Protein AF-F8GEK5-F1 (afdb_monomer_lite)

Radius of gyration: 14.27 Å; chains: 1; bounding box: 37×33×30 Å

Secondary structure (DSSP, 8-state):
-PPPSSPP-S---TT-HHHHHHHHHHHHHHHHHHTT--TTSS-HHHHHHHHHHHHHHHHT-TT------S--S------------

pLDDT: mean 75.4, std 19.34, range [34.81, 95.0]

Structure (mmCIF, N/CA/C/O backbone):
data_AF-F8GEK5-F1
#
_entry.id   AF-F8GEK5-F1
#
loop_
_atom_site.group_PDB
_atom_site.id
_atom_site.type_symbol
_atom_site.label_atom_id
_atom_site.label_alt_id
_atom_site.label_comp_id
_atom_site.label_asym_id
_atom_site.label_entity_id
_atom_site.label_seq_id
_atom_site.pdbx_PDB_ins_code
_atom_site.Cartn_x
_atom_site.Cartn_y
_atom_site.Cartn_z
_atom_site.occupancy
_atom_site.B_iso_or_equiv
_atom_site.auth_seq_id
_atom_site.auth_comp_id
_atom_site.auth_asym_id
_atom_site.auth_atom_id
_atom_site.pdbx_PDB_model_num
ATOM 1 N N . MET A 1 1 ? -16.765 -4.768 9.776 1.00 51.72 1 MET A N 1
ATOM 2 C CA . MET A 1 1 ? -15.938 -4.629 8.560 1.00 51.72 1 MET A CA 1
ATOM 3 C C . MET A 1 1 ? -15.118 -3.359 8.701 1.00 51.72 1 MET A C 1
ATOM 5 O O . MET A 1 1 ? -15.711 -2.311 8.929 1.00 51.72 1 MET A O 1
ATOM 9 N N . THR A 1 2 ? -13.788 -3.451 8.666 1.00 67.50 2 THR A N 1
ATOM 10 C CA . THR A 1 2 ? -12.899 -2.277 8.719 1.00 67.50 2 THR A CA 1
ATOM 11 C C . THR A 1 2 ? -12.946 -1.570 7.366 1.00 67.50 2 THR A C 1
ATOM 13 O O . THR A 1 2 ? -12.864 -2.225 6.329 1.00 67.50 2 THR A O 1
ATOM 16 N N . LYS A 1 3 ? -13.150 -0.250 7.356 1.00 79.50 3 LYS A N 1
ATOM 17 C CA . LYS A 1 3 ? -13.217 0.532 6.118 1.00 79.50 3 LYS A CA 1
ATOM 18 C C . LYS A 1 3 ? -11.800 0.729 5.573 1.00 79.50 3 LYS A C 1
ATOM 20 O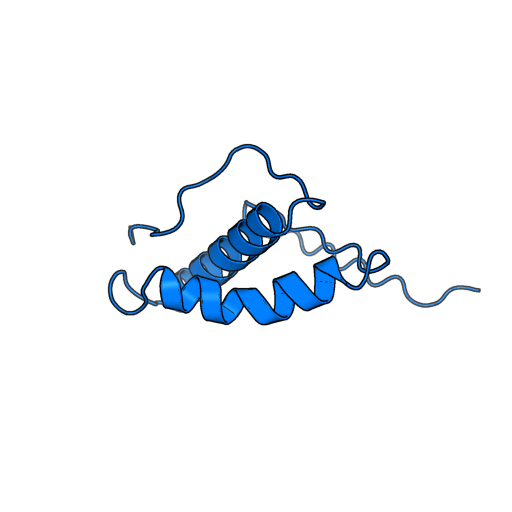 O . LYS A 1 3 ? -11.000 1.373 6.243 1.00 79.50 3 LYS A O 1
ATOM 25 N N . LYS A 1 4 ? -11.523 0.204 4.376 1.00 86.06 4 LYS A N 1
ATOM 26 C CA . LYS A 1 4 ? -10.279 0.481 3.642 1.00 86.06 4 LYS A CA 1
ATOM 27 C C . LYS A 1 4 ? -10.204 1.961 3.247 1.00 86.06 4 LYS A C 1
ATOM 29 O O . LYS A 1 4 ? -11.218 2.568 2.886 1.00 86.06 4 LYS A O 1
ATOM 34 N N . LEU A 1 5 ? -9.011 2.533 3.336 1.00 88.12 5 LEU A N 1
ATOM 35 C CA . LEU A 1 5 ? -8.657 3.880 2.903 1.00 88.12 5 LEU A CA 1
ATOM 36 C C . LEU A 1 5 ? -8.227 3.911 1.435 1.00 88.12 5 LEU A C 1
ATOM 38 O O . LEU A 1 5 ? -8.438 4.940 0.779 1.00 88.12 5 LEU A O 1
ATOM 42 N N . ILE A 1 6 ? -7.634 2.827 0.922 1.00 88.00 6 ILE A N 1
ATOM 43 C CA . ILE A 1 6 ? -7.336 2.667 -0.502 1.00 88.00 6 ILE A CA 1
ATOM 44 C C . ILE A 1 6 ? -8.557 2.059 -1.191 1.00 88.00 6 ILE A C 1
ATOM 46 O O . ILE A 1 6 ? -9.060 0.994 -0.827 1.00 88.00 6 ILE A O 1
ATOM 50 N N . THR A 1 7 ? -9.071 2.776 -2.188 1.00 84.06 7 THR A N 1
ATOM 51 C CA . THR A 1 7 ? -10.215 2.319 -2.976 1.00 84.06 7 THR A CA 1
ATOM 52 C C . THR A 1 7 ? -9.779 1.166 -3.882 1.00 84.06 7 THR A C 1
ATOM 54 O O . THR A 1 7 ? -8.733 1.289 -4.524 1.00 84.06 7 THR A O 1
ATOM 57 N N . PRO A 1 8 ? -10.571 0.085 -3.996 1.00 77.00 8 PRO A N 1
ATOM 58 C CA . PRO A 1 8 ? -10.323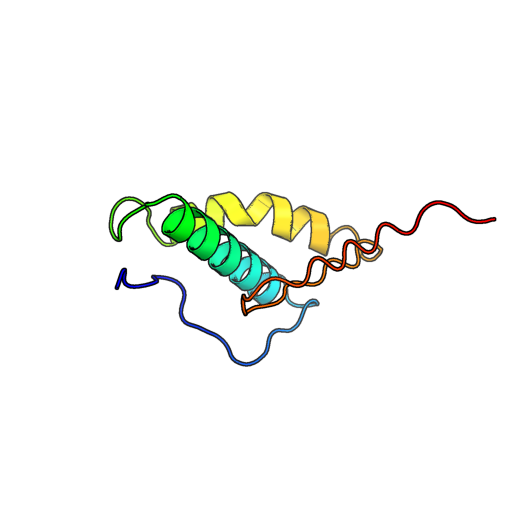 -0.955 -4.985 1.00 77.00 8 PRO A CA 1
ATOM 59 C C . PRO A 1 8 ? -10.277 -0.360 -6.395 1.00 77.00 8 PRO A C 1
ATOM 61 O O . PRO A 1 8 ? -11.135 0.444 -6.764 1.00 77.00 8 PRO A O 1
ATOM 64 N N . TYR A 1 9 ? -9.290 -0.770 -7.179 1.00 77.50 9 TYR A N 1
ATOM 65 C CA . TYR A 1 9 ? -9.101 -0.367 -8.569 1.00 77.50 9 TYR A CA 1
ATOM 66 C C . TYR A 1 9 ? -9.281 -1.585 -9.484 1.00 77.50 9 TYR A C 1
ATOM 68 O O . TYR A 1 9 ? -9.013 -2.718 -9.087 1.00 77.50 9 TYR A O 1
ATOM 76 N N . MET A 1 10 ? -9.790 -1.361 -10.698 1.00 70.69 10 MET A N 1
ATOM 77 C CA . MET A 1 10 ? -10.115 -2.441 -11.644 1.00 70.69 10 MET A CA 1
ATOM 78 C C . MET A 1 10 ? -8.947 -2.839 -12.551 1.00 70.69 10 MET A C 1
ATOM 80 O O . MET A 1 10 ? -8.893 -3.977 -13.000 1.00 70.69 10 MET A O 1
ATOM 84 N N . SER A 1 11 ? -8.045 -1.905 -12.848 1.00 76.19 11 SER A N 1
ATOM 85 C CA . SER A 1 11 ? -6.907 -2.112 -13.742 1.00 76.19 11 SER A CA 1
ATOM 86 C C . SER A 1 11 ? -5.752 -1.240 -13.280 1.00 76.19 11 SER A C 1
ATOM 88 O O . SER A 1 11 ? -5.987 -0.115 -12.840 1.00 76.19 11 SER A O 1
ATOM 90 N N . THR A 1 12 ? -4.532 -1.752 -13.405 1.00 78.75 12 THR A N 1
ATOM 91 C CA . THR A 1 12 ? -3.292 -1.034 -13.094 1.00 78.75 12 THR A CA 1
ATOM 92 C C . THR A 1 12 ? -2.267 -1.260 -14.189 1.00 78.75 12 THR A C 1
ATOM 94 O O . THR A 1 12 ? -2.222 -2.332 -14.793 1.00 78.75 12 THR A O 1
ATOM 97 N N . ASP A 1 13 ? -1.464 -0.238 -14.466 1.00 79.06 13 ASP A N 1
ATOM 98 C CA . ASP A 1 13 ? -0.320 -0.312 -15.364 1.00 79.06 13 ASP A CA 1
ATOM 99 C C . ASP A 1 13 ? 0.972 -0.399 -14.544 1.00 79.06 13 ASP A C 1
ATOM 101 O O . ASP A 1 13 ? 1.369 0.546 -13.869 1.00 79.06 13 ASP A O 1
ATOM 105 N N . GLN A 1 14 ? 1.674 -1.528 -14.631 1.00 74.56 14 GLN A N 1
ATOM 106 C CA . GLN A 1 14 ? 2.946 -1.729 -13.927 1.00 74.56 14 GLN A CA 1
ATOM 107 C C . GLN A 1 14 ? 4.067 -0.798 -14.423 1.00 74.56 14 GLN A C 1
ATOM 109 O O . GLN A 1 14 ? 5.087 -0.649 -13.755 1.00 74.56 14 GLN A O 1
ATOM 114 N N . LYS A 1 15 ? 3.888 -0.143 -15.578 1.00 79.88 15 LYS A N 1
ATOM 115 C CA . LYS A 1 15 ? 4.804 0.885 -16.094 1.00 79.88 15 LYS A CA 1
ATOM 116 C C . LYS A 1 15 ? 4.523 2.270 -15.518 1.00 79.88 15 LYS A C 1
ATOM 118 O O . LYS A 1 15 ? 5.299 3.194 -15.755 1.00 79.88 15 LYS A O 1
ATOM 123 N N . CYS A 1 16 ? 3.429 2.430 -14.779 1.00 85.38 16 CYS A N 1
ATOM 124 C CA . CYS A 1 16 ? 3.086 3.655 -14.081 1.00 85.38 16 CYS A CA 1
ATOM 125 C C . CYS A 1 16 ? 3.500 3.528 -12.610 1.00 85.38 16 CYS A C 1
ATOM 127 O O . CYS A 1 16 ? 2.964 2.707 -11.867 1.00 85.38 16 CYS A O 1
ATOM 129 N N . LEU A 1 17 ? 4.449 4.359 -12.170 1.00 87.19 17 LEU A N 1
ATOM 130 C CA . LEU A 1 17 ? 4.922 4.345 -10.781 1.00 87.19 17 LEU A CA 1
ATOM 131 C C . LEU A 1 17 ? 3.778 4.571 -9.782 1.00 87.19 17 LEU A C 1
ATOM 133 O O . LEU A 1 17 ? 3.750 3.929 -8.735 1.00 87.19 17 LEU A O 1
ATOM 137 N N . ASP A 1 18 ? 2.826 5.442 -10.118 1.00 88.50 18 ASP A N 1
ATOM 138 C CA . ASP A 1 18 ? 1.678 5.742 -9.260 1.00 88.50 18 ASP A CA 1
ATOM 139 C C . ASP A 1 18 ? 0.773 4.514 -9.074 1.00 88.50 18 ASP A C 1
ATOM 141 O O . ASP A 1 18 ? 0.307 4.253 -7.964 1.00 88.50 18 ASP A O 1
ATOM 145 N N . ASP A 1 19 ? 0.578 3.716 -10.126 1.00 87.31 19 ASP A N 1
ATOM 146 C CA . ASP A 1 19 ? -0.226 2.492 -10.074 1.00 87.31 19 ASP A CA 1
ATOM 147 C C . ASP A 1 19 ? 0.475 1.394 -9.265 1.00 87.31 19 ASP A C 1
ATOM 149 O O . ASP A 1 19 ? -0.167 0.693 -8.476 1.00 87.31 19 ASP A O 1
ATOM 153 N N . VAL A 1 20 ? 1.799 1.269 -9.406 1.00 87.50 20 VAL A N 1
ATOM 154 C CA . VAL A 1 20 ? 2.622 0.350 -8.600 1.00 87.50 20 VAL A CA 1
ATOM 155 C C . VAL A 1 20 ? 2.576 0.751 -7.126 1.00 87.50 20 VAL A C 1
ATOM 157 O O . VAL A 1 20 ? 2.353 -0.089 -6.249 1.00 87.50 20 VAL A O 1
ATOM 160 N N . LEU A 1 21 ? 2.722 2.045 -6.843 1.00 90.88 21 LEU A N 1
ATOM 161 C CA . LEU A 1 21 ? 2.635 2.595 -5.496 1.00 90.88 21 LEU A CA 1
ATOM 162 C C . LEU A 1 21 ? 1.253 2.340 -4.877 1.00 90.88 21 LEU A C 1
ATOM 164 O O . LEU A 1 21 ? 1.162 1.942 -3.714 1.00 90.88 21 LEU A O 1
ATOM 168 N N . LEU A 1 22 ? 0.180 2.524 -5.651 1.00 90.75 22 LEU A N 1
ATOM 169 C CA . LEU A 1 22 ? -1.188 2.256 -5.214 1.00 90.75 22 LEU A CA 1
ATOM 170 C C . LEU A 1 22 ? -1.416 0.764 -4.935 1.00 90.75 22 LEU A C 1
ATOM 172 O O . LEU A 1 22 ? -2.066 0.426 -3.940 1.00 90.75 22 LEU A O 1
ATOM 176 N N . CYS A 1 23 ? -0.844 -0.122 -5.758 1.00 89.00 23 CYS A N 1
ATOM 177 C CA . CYS A 1 23 ? -0.926 -1.567 -5.546 1.00 89.00 23 CYS A CA 1
ATOM 178 C C . CYS A 1 23 ? -0.273 -2.013 -4.248 1.00 89.00 23 CYS A C 1
ATOM 180 O O . CYS A 1 23 ? -0.870 -2.741 -3.447 1.00 89.00 23 CYS A O 1
ATOM 182 N N . LEU A 1 24 ? 0.945 -1.538 -4.021 1.00 90.44 24 LEU A N 1
ATOM 183 C CA . LEU A 1 24 ? 1.696 -1.829 -2.812 1.00 90.44 24 LEU A CA 1
ATOM 184 C C . LEU A 1 24 ? 0.996 -1.269 -1.574 1.00 90.44 24 LEU A C 1
ATOM 186 O O . LEU A 1 24 ? 0.828 -1.987 -0.592 1.00 90.44 24 LEU A O 1
ATOM 190 N N . ALA A 1 25 ? 0.505 -0.029 -1.638 1.00 93.06 25 ALA A N 1
ATOM 191 C CA . ALA A 1 25 ? -0.248 0.579 -0.544 1.00 93.06 25 ALA A CA 1
ATOM 192 C C . ALA A 1 25 ? -1.522 -0.216 -0.202 1.00 93.06 25 ALA A C 1
ATOM 194 O O . ALA A 1 25 ? -1.795 -0.445 0.977 1.00 93.06 25 ALA A O 1
ATOM 195 N N . SER A 1 26 ? -2.276 -0.686 -1.207 1.00 91.69 26 SER A N 1
ATOM 196 C CA . SER A 1 26 ? -3.447 -1.549 -0.983 1.00 91.69 26 SER A CA 1
ATOM 197 C C . SER A 1 26 ? -3.060 -2.883 -0.342 1.00 91.69 26 SER A C 1
ATOM 199 O O . SER A 1 26 ? -3.751 -3.350 0.561 1.00 91.69 26 SER A O 1
ATOM 201 N N . THR A 1 27 ? -1.955 -3.482 -0.787 1.00 90.31 27 THR A N 1
ATOM 202 C CA . THR A 1 27 ? -1.462 -4.768 -0.267 1.00 90.31 27 THR A CA 1
ATOM 203 C C . THR A 1 27 ? -1.019 -4.646 1.191 1.00 90.31 27 THR A C 1
ATOM 205 O O . THR A 1 27 ? -1.356 -5.486 2.024 1.00 90.31 27 THR A O 1
ATOM 208 N N . ILE A 1 28 ? -0.311 -3.566 1.529 1.00 92.31 28 ILE A N 1
ATOM 209 C CA . ILE A 1 28 ? 0.086 -3.253 2.906 1.00 92.31 28 ILE A CA 1
ATOM 210 C C . ILE A 1 28 ? -1.152 -3.032 3.777 1.00 92.31 28 ILE A C 1
ATOM 212 O O . ILE A 1 28 ? -1.220 -3.564 4.882 1.00 92.31 28 ILE A O 1
ATOM 216 N N . GLU A 1 29 ? -2.148 -2.295 3.282 1.00 92.44 29 GLU A N 1
ATOM 217 C CA . GLU A 1 29 ? -3.405 -2.084 4.001 1.00 92.44 29 GLU A CA 1
ATOM 218 C C . GLU A 1 29 ? -4.129 -3.406 4.297 1.00 92.44 29 GLU A C 1
ATOM 220 O O . GLU A 1 29 ? -4.592 -3.612 5.420 1.00 92.44 29 GLU A O 1
ATOM 225 N N . ASP A 1 30 ? -4.175 -4.331 3.334 1.00 90.38 30 ASP A N 1
ATOM 226 C CA . ASP A 1 30 ? -4.741 -5.668 3.544 1.00 90.38 30 ASP A CA 1
ATOM 227 C C . ASP A 1 30 ? -3.964 -6.465 4.600 1.00 90.38 30 ASP A C 1
ATOM 229 O O . ASP A 1 30 ? -4.572 -7.105 5.465 1.00 90.38 30 ASP A O 1
ATOM 233 N N . GLY A 1 31 ? -2.631 -6.377 4.591 1.00 91.00 31 GLY A N 1
ATOM 234 C CA . GLY A 1 31 ? -1.775 -6.971 5.619 1.00 91.00 31 GLY A CA 1
ATOM 235 C C . GLY A 1 31 ? -2.040 -6.395 7.013 1.00 91.00 31 GLY A C 1
ATOM 236 O O . GLY A 1 31 ? -2.204 -7.147 7.973 1.00 91.00 31 GLY A O 1
ATOM 237 N N . LEU A 1 32 ? -2.160 -5.069 7.125 1.00 91.50 32 LEU A N 1
ATOM 238 C CA . LEU A 1 32 ? -2.459 -4.386 8.386 1.00 91.50 32 LEU A CA 1
ATOM 239 C C . LEU A 1 32 ? -3.835 -4.786 8.930 1.00 91.50 32 LEU A C 1
ATOM 241 O O . LEU A 1 32 ? -3.954 -5.138 10.104 1.00 91.50 32 LEU A O 1
ATOM 245 N N . ILE A 1 33 ? -4.871 -4.783 8.088 1.00 91.38 33 ILE A N 1
ATOM 246 C CA . ILE A 1 33 ? -6.222 -5.203 8.487 1.00 91.38 33 ILE A CA 1
ATOM 247 C C . ILE A 1 33 ? -6.218 -6.667 8.940 1.00 91.38 33 ILE A C 1
ATOM 249 O O . ILE A 1 33 ? -6.826 -6.990 9.962 1.00 91.38 3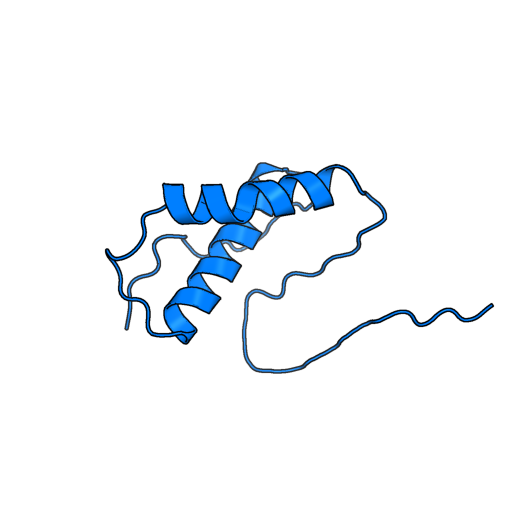3 ILE A O 1
ATOM 253 N N . SER A 1 34 ? -5.505 -7.540 8.223 1.00 89.19 34 SER A N 1
ATOM 254 C CA . SER A 1 34 ? -5.375 -8.961 8.573 1.00 89.19 34 SER A CA 1
ATOM 255 C C . SER A 1 34 ? -4.635 -9.170 9.899 1.00 89.19 34 SER A C 1
ATOM 257 O O . SER A 1 34 ? -4.976 -10.076 10.655 1.00 89.19 34 SER A O 1
ATOM 259 N N . ALA A 1 35 ? -3.679 -8.296 10.225 1.00 90.50 35 ALA A N 1
ATOM 260 C CA . ALA A 1 35 ? -2.978 -8.273 11.510 1.00 90.50 35 ALA A CA 1
ATOM 261 C C . ALA A 1 35 ? -3.811 -7.673 12.664 1.00 90.50 35 ALA A C 1
ATOM 263 O O . ALA A 1 35 ? -3.358 -7.659 13.808 1.00 90.50 35 ALA A O 1
ATOM 264 N N . GLY A 1 36 ? -5.030 -7.193 12.392 1.00 90.69 36 GLY A N 1
ATOM 265 C CA . GLY A 1 36 ? -5.948 -6.640 13.390 1.00 90.69 36 GLY A CA 1
ATOM 266 C C . GLY A 1 36 ? -5.934 -5.115 13.506 1.00 90.69 36 GLY A C 1
ATOM 267 O O . GLY A 1 36 ? -6.597 -4.584 14.403 1.00 90.69 36 GLY A O 1
ATOM 268 N N . ALA A 1 37 ? -5.234 -4.412 12.610 1.00 89.62 37 ALA A N 1
ATOM 269 C CA . ALA A 1 37 ? -5.237 -2.955 12.586 1.00 89.62 37 ALA A CA 1
ATOM 270 C C . ALA A 1 37 ? -6.633 -2.406 12.260 1.00 89.62 37 ALA A C 1
ATOM 272 O O . ALA A 1 37 ? -7.382 -2.941 11.430 1.00 89.62 37 ALA A O 1
ATOM 273 N N . LYS A 1 38 ? -6.987 -1.297 12.906 1.00 87.31 38 LYS A N 1
ATOM 274 C CA . LYS A 1 38 ? -8.279 -0.625 12.743 1.00 87.31 38 LYS A CA 1
ATOM 275 C C . LYS A 1 38 ? -8.135 0.659 11.937 1.00 87.31 38 LYS A C 1
ATOM 277 O O . LYS A 1 38 ? -7.113 1.336 11.951 1.00 87.31 38 LYS A O 1
ATOM 282 N N . SER A 1 39 ? -9.223 1.029 11.265 1.00 75.38 39 SER A N 1
ATOM 283 C CA . SER A 1 39 ? -9.330 2.313 10.567 1.00 75.38 39 SER A CA 1
ATOM 284 C C . SER A 1 39 ? -9.072 3.458 11.551 1.00 75.38 39 SER A C 1
ATOM 286 O O . SER A 1 39 ? -9.773 3.567 12.556 1.00 75.38 39 SER A O 1
ATOM 288 N N . GLY A 1 40 ? -8.104 4.319 11.236 1.00 84.50 40 GLY A N 1
ATOM 289 C CA . GLY A 1 40 ? -7.667 5.428 12.092 1.00 84.50 40 GLY A CA 1
ATOM 290 C C . GLY A 1 40 ? -6.333 5.196 12.810 1.00 84.50 40 GLY A C 1
ATOM 291 O O . GLY A 1 40 ? -5.767 6.161 13.309 1.00 84.50 40 GLY A O 1
ATOM 292 N N . GLU A 1 41 ? -5.806 3.967 12.825 1.00 89.88 41 GLU A N 1
ATOM 293 C CA . GLU A 1 41 ? -4.450 3.671 13.333 1.00 89.88 41 GLU A CA 1
ATOM 294 C C . GLU A 1 41 ? -3.351 3.972 12.305 1.00 89.88 41 GLU A C 1
ATOM 296 O O . GLU A 1 41 ? -2.179 4.070 12.651 1.00 89.88 41 GLU A O 1
ATOM 301 N N . TYR A 1 42 ? -3.740 4.140 11.044 1.00 92.19 42 TYR A N 1
ATOM 302 C CA . TYR A 1 42 ? -2.883 4.540 9.938 1.00 92.19 42 TYR A CA 1
ATOM 303 C C . TYR A 1 42 ? -3.640 5.505 9.028 1.00 92.19 42 TYR A C 1
ATOM 305 O O . TYR A 1 42 ? -4.875 5.500 8.949 1.00 92.19 42 TYR A O 1
ATOM 313 N N . THR A 1 43 ? -2.888 6.342 8.327 1.00 93.56 43 THR A N 1
ATOM 314 C CA . THR A 1 43 ? -3.388 7.263 7.308 1.00 93.56 43 THR A CA 1
ATOM 315 C C . THR A 1 43 ? -2.999 6.785 5.911 1.00 93.56 43 THR A C 1
ATOM 317 O O . THR A 1 43 ? -2.142 5.920 5.738 1.00 93.56 43 THR A O 1
ATOM 320 N N . ARG A 1 44 ? -3.591 7.389 4.870 1.00 92.12 44 ARG A N 1
ATOM 321 C CA . ARG A 1 44 ? -3.157 7.136 3.483 1.00 92.12 44 ARG A CA 1
ATOM 322 C C . ARG A 1 44 ? -1.684 7.488 3.273 1.00 92.12 44 ARG A C 1
ATOM 324 O O . ARG A 1 44 ? -1.016 6.804 2.510 1.00 92.12 44 ARG A O 1
ATOM 331 N N . LEU A 1 45 ? -1.187 8.532 3.940 1.00 94.38 45 LEU A N 1
ATOM 332 C CA . LEU A 1 45 ? 0.212 8.938 3.824 1.00 94.38 45 LEU A CA 1
ATOM 333 C C . LEU A 1 45 ? 1.149 7.872 4.397 1.00 94.38 45 LEU A C 1
ATOM 335 O O . LEU A 1 45 ? 2.167 7.590 3.778 1.00 94.38 45 LEU A O 1
ATOM 339 N N . ASP A 1 46 ? 0.776 7.241 5.513 1.00 94.50 46 ASP A N 1
ATOM 340 C CA . ASP A 1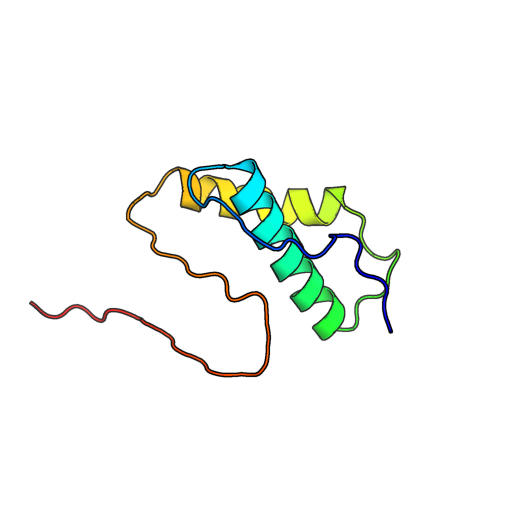 46 ? 1.569 6.163 6.117 1.00 94.50 46 ASP A CA 1
ATOM 341 C C . ASP A 1 46 ? 1.655 4.951 5.184 1.00 94.50 46 ASP A C 1
ATOM 343 O O . ASP A 1 46 ? 2.738 4.416 4.959 1.00 94.50 46 ASP A O 1
ATOM 347 N N . LEU A 1 47 ? 0.531 4.564 4.569 1.00 93.12 47 LEU A N 1
ATOM 348 C CA . LEU A 1 47 ? 0.496 3.477 3.585 1.00 93.12 47 LEU A CA 1
ATOM 349 C C . LEU A 1 47 ? 1.404 3.772 2.383 1.00 93.12 47 LEU A C 1
ATOM 351 O O . LEU A 1 47 ? 2.165 2.905 1.957 1.00 93.12 47 LEU A O 1
ATOM 355 N N . PHE A 1 48 ? 1.366 5.001 1.861 1.00 94.56 48 PHE A N 1
ATOM 356 C CA . PHE A 1 48 ? 2.236 5.410 0.758 1.00 94.56 48 PHE A CA 1
ATOM 357 C C . PHE A 1 48 ? 3.707 5.492 1.164 1.00 94.56 48 PHE A C 1
ATOM 359 O O . PHE A 1 48 ? 4.567 5.085 0.390 1.00 94.56 48 PHE A O 1
ATOM 366 N N . ALA A 1 49 ? 4.009 5.970 2.371 1.00 95.00 49 ALA A N 1
ATOM 367 C CA . ALA A 1 49 ? 5.373 6.024 2.884 1.00 95.00 49 ALA A CA 1
ATOM 368 C C . ALA A 1 49 ? 5.976 4.619 3.037 1.00 95.00 49 ALA A C 1
ATOM 370 O O . ALA A 1 49 ? 7.135 4.409 2.683 1.00 95.00 49 ALA A O 1
ATOM 371 N N . LEU A 1 50 ? 5.180 3.650 3.502 1.00 94.50 50 LEU A N 1
ATOM 372 C CA . LEU A 1 50 ? 5.582 2.246 3.589 1.00 94.50 50 LEU A CA 1
ATOM 373 C C . LEU A 1 50 ? 5.746 1.604 2.204 1.00 94.50 50 LEU A C 1
ATOM 375 O O . LEU A 1 50 ? 6.664 0.814 2.011 1.00 94.50 50 LEU A O 1
ATOM 379 N N . ALA A 1 51 ? 4.889 1.951 1.240 1.00 93.94 51 ALA A N 1
ATOM 380 C CA . ALA A 1 51 ? 4.928 1.415 -0.121 1.00 93.94 51 ALA A CA 1
ATOM 381 C C . ALA A 1 51 ? 6.068 1.993 -0.982 1.00 93.94 51 ALA A C 1
ATOM 383 O O . ALA A 1 51 ? 6.626 1.284 -1.819 1.00 93.94 51 ALA A O 1
ATOM 384 N N . ALA A 1 52 ? 6.428 3.265 -0.784 1.00 92.38 52 ALA A N 1
ATOM 385 C CA . ALA A 1 52 ? 7.380 4.009 -1.610 1.00 92.38 52 ALA A CA 1
ATOM 386 C C . ALA A 1 52 ? 8.735 3.315 -1.862 1.00 92.38 52 ALA A C 1
ATOM 388 O O . ALA A 1 52 ? 9.138 3.256 -3.027 1.00 92.38 52 ALA A O 1
ATOM 389 N N . PRO A 1 53 ? 9.455 2.774 -0.855 1.00 90.94 53 PRO A N 1
ATOM 390 C CA . PRO A 1 53 ? 10.745 2.131 -1.110 1.00 90.94 53 PRO A CA 1
ATOM 391 C C . PRO A 1 53 ? 10.619 0.897 -2.014 1.00 90.94 53 PRO A C 1
ATOM 393 O O . PRO A 1 53 ? 11.475 0.689 -2.870 1.00 90.94 53 PRO A O 1
ATOM 396 N N . PHE A 1 54 ? 9.536 0.127 -1.877 1.00 88.62 54 PHE A N 1
ATOM 397 C CA . PHE A 1 54 ? 9.270 -1.051 -2.707 1.00 88.62 54 PHE A CA 1
ATOM 398 C C . PHE A 1 54 ? 8.836 -0.663 -4.124 1.00 88.62 54 PHE A C 1
ATOM 400 O O . PHE A 1 54 ? 9.283 -1.260 -5.102 1.00 88.62 54 PHE A O 1
ATOM 407 N N . ALA A 1 55 ? 8.012 0.381 -4.250 1.00 88.62 55 ALA A N 1
ATOM 408 C CA . ALA A 1 55 ? 7.580 0.885 -5.550 1.00 88.62 55 ALA A CA 1
ATOM 409 C C . ALA A 1 55 ? 8.781 1.367 -6.375 1.00 88.62 55 ALA A C 1
ATOM 411 O O . ALA A 1 55 ? 8.918 1.017 -7.544 1.00 88.62 55 ALA A O 1
ATOM 412 N N . LEU A 1 56 ? 9.701 2.106 -5.746 1.00 88.62 56 LEU A N 1
ATOM 413 C CA . LEU A 1 56 ? 10.927 2.576 -6.389 1.00 88.62 56 LEU A CA 1
ATOM 414 C C . LEU A 1 56 ? 11.896 1.434 -6.709 1.00 88.62 56 LEU A C 1
ATOM 416 O O . LEU A 1 56 ? 12.523 1.458 -7.767 1.00 88.62 56 LEU A O 1
ATOM 420 N N . SER A 1 57 ? 12.041 0.441 -5.825 1.00 85.88 57 SER A N 1
ATOM 421 C CA . SER A 1 57 ? 12.936 -0.693 -6.084 1.00 85.88 57 SER A CA 1
ATOM 422 C C . SER A 1 57 ? 12.466 -1.535 -7.266 1.00 85.88 57 SER A C 1
ATOM 424 O O . SER A 1 57 ? 13.298 -1.996 -8.042 1.00 85.88 57 SER A O 1
ATOM 426 N N . MET A 1 58 ? 11.151 -1.706 -7.416 1.00 80.44 58 MET A N 1
ATOM 427 C CA . MET A 1 58 ? 10.554 -2.395 -8.557 1.00 80.44 58 MET A CA 1
ATOM 428 C C . MET A 1 58 ? 10.649 -1.588 -9.841 1.00 80.44 58 MET A C 1
ATOM 430 O O . MET A 1 58 ? 11.076 -2.105 -10.865 1.00 80.44 58 MET A O 1
ATOM 434 N N . PHE A 1 59 ? 10.282 -0.308 -9.786 1.00 80.75 59 PHE A N 1
ATOM 435 C CA . PHE A 1 59 ? 10.281 0.546 -10.968 1.00 80.75 59 PHE A CA 1
ATOM 436 C C . PHE A 1 59 ? 11.684 0.691 -11.576 1.00 80.75 59 PHE A C 1
ATOM 438 O O . PHE A 1 59 ? 11.834 0.783 -12.791 1.00 80.75 59 PHE A O 1
ATOM 445 N N . ASN A 1 60 ? 12.721 0.670 -10.733 1.00 79.75 60 ASN A N 1
ATOM 446 C CA . ASN A 1 60 ? 14.113 0.751 -11.168 1.00 79.75 60 ASN A CA 1
ATOM 447 C C . ASN A 1 60 ? 14.730 -0.602 -11.573 1.00 79.75 60 ASN A C 1
ATOM 449 O O . ASN A 1 60 ? 15.811 -0.597 -12.157 1.00 79.7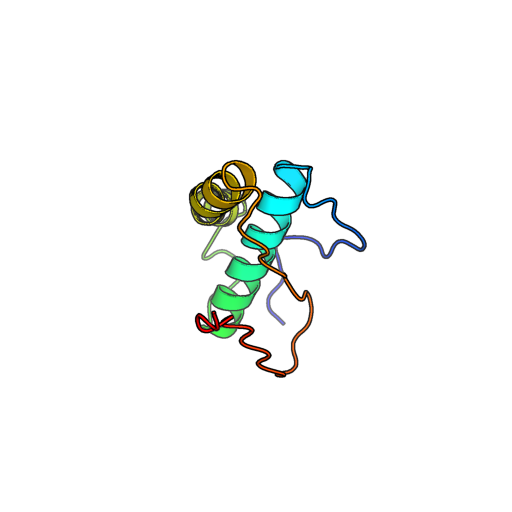5 60 ASN A O 1
ATOM 453 N N . ASN A 1 61 ? 14.078 -1.737 -11.288 1.00 76.50 61 ASN A N 1
ATOM 454 C CA . ASN A 1 61 ? 14.552 -3.074 -11.661 1.00 76.50 61 ASN A CA 1
ATOM 455 C C . ASN A 1 61 ? 13.535 -3.763 -12.586 1.00 76.50 61 ASN A C 1
ATOM 457 O O . ASN A 1 61 ? 12.702 -4.533 -12.110 1.00 76.50 61 ASN A O 1
ATOM 461 N N . PRO A 1 62 ? 13.614 -3.536 -13.909 1.00 63.31 62 PRO A N 1
ATOM 462 C CA . PRO A 1 62 ? 12.657 -4.087 -14.873 1.00 63.31 62 PRO A CA 1
ATOM 463 C C . PRO A 1 62 ? 12.695 -5.620 -14.996 1.00 63.31 62 PRO A C 1
ATOM 465 O O . PRO A 1 62 ? 11.814 -6.192 -15.628 1.00 63.31 62 PRO A O 1
ATOM 468 N N . GLU A 1 63 ? 13.695 -6.283 -14.409 1.00 65.75 63 GLU A N 1
ATOM 469 C CA . GLU A 1 63 ? 13.799 -7.749 -14.326 1.00 65.75 63 GLU A CA 1
ATOM 470 C C . GLU A 1 63 ? 13.056 -8.335 -13.110 1.00 65.75 63 GLU A C 1
ATOM 472 O O . GLU A 1 63 ? 12.951 -9.550 -12.969 1.00 65.75 63 GLU A O 1
ATOM 477 N N . CYS A 1 64 ? 12.539 -7.490 -12.212 1.00 60.28 64 CYS A N 1
ATOM 478 C CA . CYS A 1 64 ? 11.810 -7.922 -11.026 1.00 60.28 64 CYS A CA 1
ATOM 479 C C . CYS A 1 64 ? 10.325 -8.126 -11.376 1.00 60.28 64 CYS A C 1
ATOM 481 O O . CYS A 1 64 ? 9.507 -7.219 -11.212 1.00 60.28 64 CYS A O 1
ATOM 483 N N . ASP A 1 65 ? 9.983 -9.310 -11.888 1.00 57.62 65 ASP A N 1
ATOM 484 C CA . ASP A 1 65 ? 8.602 -9.696 -12.207 1.00 57.62 65 ASP A CA 1
ATOM 485 C C . ASP A 1 65 ? 7.822 -10.021 -10.921 1.00 57.62 65 ASP A C 1
ATOM 487 O O . ASP A 1 65 ? 7.717 -11.168 -10.486 1.00 57.62 65 ASP A O 1
ATOM 491 N N . VAL A 1 66 ? 7.328 -8.985 -10.239 1.00 60.56 66 VAL A N 1
ATOM 492 C CA . VAL A 1 66 ? 6.510 -9.147 -9.029 1.00 60.56 66 VAL A CA 1
ATOM 493 C C . VAL A 1 66 ? 5.038 -9.010 -9.397 1.00 60.56 66 VAL A C 1
ATOM 495 O O . VAL A 1 66 ? 4.556 -7.920 -9.713 1.00 60.56 66 VAL A O 1
ATOM 498 N N . SER A 1 67 ? 4.302 -10.120 -9.321 1.00 58.44 67 SER A N 1
ATOM 499 C CA . SER A 1 67 ? 2.850 -10.122 -9.508 1.00 58.44 67 SER A CA 1
ATOM 500 C C . SER A 1 67 ? 2.120 -9.812 -8.194 1.00 58.44 67 SER A C 1
ATOM 502 O O . SER A 1 67 ? 2.373 -10.422 -7.155 1.00 58.44 67 SER A O 1
ATOM 504 N N . TYR A 1 68 ? 1.198 -8.846 -8.234 1.00 58.44 68 TYR A N 1
ATOM 505 C CA . TYR A 1 68 ? 0.313 -8.517 -7.115 1.00 58.44 68 TYR A CA 1
ATOM 506 C C . TYR A 1 68 ? -1.087 -9.039 -7.411 1.00 58.44 68 TYR A C 1
ATOM 508 O O . TYR A 1 68 ? -1.802 -8.478 -8.240 1.00 58.44 68 TYR A O 1
ATOM 516 N N . THR A 1 69 ? -1.504 -10.103 -6.731 1.00 51.91 69 THR A N 1
ATOM 517 C CA . THR A 1 69 ? -2.883 -10.587 -6.825 1.00 51.91 69 THR A CA 1
ATOM 518 C C . THR A 1 69 ? -3.761 -9.805 -5.853 1.00 51.91 69 THR A C 1
ATOM 520 O O . THR A 1 69 ? -3.716 -10.021 -4.639 1.00 51.91 69 THR A O 1
ATOM 523 N N . THR A 1 70 ? -4.590 -8.897 -6.367 1.00 45.62 70 THR A N 1
ATOM 524 C CA . THR A 1 70 ? -5.667 -8.285 -5.581 1.00 45.62 70 THR A CA 1
ATOM 525 C C . THR A 1 70 ? -6.802 -9.293 -5.417 1.00 45.62 70 THR A C 1
ATOM 527 O O . THR A 1 70 ? -7.740 -9.360 -6.205 1.00 45.62 70 THR A O 1
ATOM 530 N N . GLY A 1 71 ? -6.702 -10.122 -4.382 1.00 45.72 71 GLY A N 1
ATOM 531 C CA . GLY A 1 71 ? -7.728 -11.106 -4.056 1.00 45.72 71 GLY A CA 1
ATOM 532 C C . GLY A 1 71 ? -7.135 -12.331 -3.389 1.00 45.72 71 GLY A C 1
ATOM 533 O O . GLY A 1 71 ? -6.657 -13.237 -4.056 1.00 45.72 71 GLY A O 1
ATOM 534 N N . TYR A 1 72 ? -7.207 -12.382 -2.062 1.00 40.22 72 TYR A N 1
ATOM 535 C CA . TYR A 1 72 ? -7.249 -13.674 -1.382 1.00 40.22 72 TYR A CA 1
ATOM 536 C C . TYR A 1 72 ? -8.601 -14.341 -1.710 1.00 40.22 72 TYR A C 1
ATOM 538 O O . TYR A 1 72 ? -9.622 -13.647 -1.744 1.00 40.22 72 TYR A O 1
ATOM 546 N N . PRO A 1 73 ? -8.619 -15.663 -1.964 1.00 48.75 73 PRO A N 1
ATOM 547 C CA . PRO A 1 73 ? -8.022 -16.626 -1.048 1.00 48.75 73 PRO A CA 1
ATOM 548 C C . PRO A 1 73 ? -6.829 -17.409 -1.621 1.00 48.75 73 PRO A C 1
ATOM 550 O O . PRO A 1 73 ? -6.882 -17.911 -2.732 1.00 48.75 73 PRO A O 1
ATOM 553 N N . HIS A 1 74 ? -5.784 -17.529 -0.793 1.00 47.09 74 HIS A N 1
ATOM 554 C CA . HIS A 1 74 ? -4.779 -18.598 -0.717 1.00 47.09 74 HIS A CA 1
ATOM 555 C C . HIS A 1 74 ? -4.610 -19.515 -1.943 1.00 47.09 74 HIS A C 1
ATOM 557 O O . HIS A 1 74 ? -5.106 -20.636 -1.924 1.00 47.09 74 HIS A O 1
ATOM 563 N N . GLU A 1 75 ? -3.759 -19.136 -2.894 1.00 34.81 75 GLU A N 1
ATOM 564 C CA . GLU A 1 75 ? -2.925 -20.101 -3.624 1.00 34.81 75 GLU A CA 1
ATOM 565 C C . GLU A 1 75 ? -1.510 -19.519 -3.700 1.00 34.81 75 GLU A C 1
ATOM 567 O O . GLU A 1 75 ? -1.218 -18.604 -4.466 1.00 34.81 75 GLU A O 1
ATOM 572 N N . HIS A 1 76 ? -0.634 -19.995 -2.811 1.00 39.03 76 HIS A N 1
ATOM 573 C CA . HIS A 1 76 ? 0.790 -19.673 -2.832 1.00 39.03 76 HIS A CA 1
ATOM 574 C C . HIS A 1 76 ? 1.418 -20.294 -4.085 1.00 39.03 76 HIS A C 1
ATOM 576 O O . HIS A 1 76 ? 1.918 -21.415 -4.036 1.00 39.03 76 HIS A O 1
ATOM 582 N N . HIS A 1 77 ? 1.439 -19.561 -5.193 1.00 36.00 77 HIS A N 1
ATOM 583 C CA . HIS A 1 77 ? 2.413 -19.806 -6.248 1.00 36.00 77 HIS A CA 1
ATOM 584 C C . HIS A 1 77 ? 3.632 -18.930 -5.980 1.00 36.00 77 HIS A C 1
ATOM 586 O O . HIS A 1 77 ? 3.779 -17.829 -6.502 1.00 36.00 77 HIS A O 1
ATOM 592 N N . VAL A 1 78 ? 4.500 -19.433 -5.103 1.00 40.09 78 VAL A N 1
ATOM 593 C CA . VAL A 1 78 ? 5.884 -18.974 -5.017 1.00 40.09 78 VAL A CA 1
ATOM 594 C C . VAL A 1 78 ? 6.569 -19.475 -6.289 1.00 40.09 78 VAL A C 1
ATOM 596 O O . VAL A 1 78 ? 7.036 -20.609 -6.331 1.00 40.09 78 VAL A O 1
ATOM 599 N N . PHE A 1 79 ? 6.586 -18.666 -7.348 1.00 37.69 79 PHE A N 1
ATOM 600 C CA . PHE A 1 79 ? 7.563 -18.848 -8.419 1.00 37.69 79 PHE A CA 1
ATOM 601 C C . PHE A 1 79 ? 8.883 -18.262 -7.920 1.00 37.69 79 PHE A C 1
ATOM 603 O O . PHE A 1 79 ? 9.223 -17.111 -8.165 1.00 37.69 79 PHE A O 1
ATOM 610 N N . CYS A 1 80 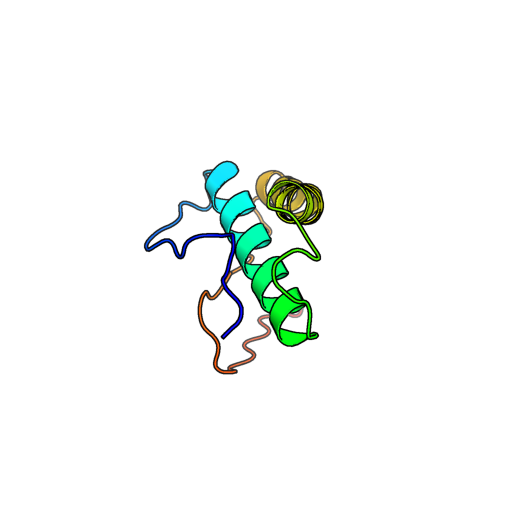? 9.592 -19.059 -7.123 1.00 37.69 80 CYS A N 1
ATOM 611 C CA . CYS A 1 80 ? 11.038 -18.968 -7.095 1.00 37.69 80 CYS A CA 1
ATOM 612 C C . CYS A 1 80 ? 11.504 -19.741 -8.326 1.00 37.69 80 CYS A C 1
ATOM 614 O O . CYS A 1 80 ? 11.450 -20.970 -8.323 1.00 37.69 80 CYS A O 1
ATOM 616 N N . ASP A 1 81 ? 11.911 -19.037 -9.380 1.00 40.88 81 ASP A N 1
ATOM 617 C CA . ASP A 1 81 ? 12.800 -19.633 -10.370 1.00 40.88 81 ASP A CA 1
ATOM 618 C C . ASP A 1 81 ? 14.111 -19.954 -9.643 1.00 40.88 81 ASP A C 1
ATOM 620 O O . ASP A 1 81 ? 14.963 -19.094 -9.425 1.00 40.88 81 ASP A O 1
ATOM 624 N N . GLU A 1 82 ? 14.214 -21.192 -9.160 1.00 45.31 82 GLU A N 1
ATOM 625 C CA . GLU A 1 82 ? 15.491 -21.795 -8.816 1.00 45.31 82 GLU A CA 1
ATOM 626 C C . GLU A 1 82 ? 16.313 -21.914 -10.102 1.00 45.31 82 GLU A C 1
ATOM 628 O O . GLU A 1 82 ? 15.863 -22.478 -11.103 1.00 45.31 82 GLU A O 1
ATOM 633 N N . ASP A 1 83 ? 17.527 -21.369 -10.043 1.00 46.41 83 ASP A N 1
ATOM 634 C CA . ASP A 1 83 ? 18.610 -21.555 -10.997 1.00 46.41 83 ASP A CA 1
ATOM 635 C C . ASP A 1 83 ? 18.604 -22.944 -11.651 1.00 46.41 83 ASP A C 1
ATOM 637 O O . ASP A 1 83 ? 18.665 -23.985 -10.991 1.00 46.41 83 ASP A O 1
ATOM 641 N N . GLY A 1 84 ? 18.585 -22.950 -12.984 1.00 45.66 84 GLY A N 1
ATOM 642 C CA . GLY A 1 84 ? 18.434 -24.170 -13.763 1.00 45.66 84 GLY A CA 1
ATOM 643 C C . GLY A 1 84 ? 19.062 -24.144 -15.151 1.00 45.66 84 GLY A C 1
ATOM 644 O O . GLY A 1 84 ? 18.480 -24.749 -16.053 1.00 45.66 84 GLY A O 1
ATOM 645 N N . LYS A 1 85 ? 20.217 -23.483 -15.346 1.00 35.00 85 LYS A N 1
ATOM 646 C CA . LYS A 1 85 ? 21.266 -23.932 -16.290 1.00 35.00 85 LYS A CA 1
ATOM 647 C C . LYS A 1 85 ? 22.568 -23.145 -16.220 1.00 35.00 85 LYS A C 1
ATOM 649 O O . LYS A 1 85 ? 22.511 -21.904 -16.315 1.00 35.00 85 LYS A O 1
#

Foldseek 3Di:
DADDPQDDDDDADLLDLVRQLSLQLVVVSVVCVVVVHHPPPDDSVRSSVVSVVVSVVCNVDVVPPDDRDPDDDDDPPPPPPDDDD

Sequence (85 aa):
MTKKLITPYMSTDQKCLDDVLLCLASTIEDGLISAGAKSGEYTRLDLFALAAPFALSMFNNPECDVSYTTGYPHEHHVFCDEDGK